Protein AF-A0A8X6XHQ1-F1 (afdb_monomer_lite)

Secondary structure (DSSP, 8-state):
-EEE-SSSS-EEE--PPPEETTEEHHHHHHHHHHHHTT--HHHHHHHHHHTT-PPPPHHHHHHHHHHHHHHHHHHHHHHHHHHHHHH-----------HHHHHHHHHHHHGGGHHHHHHHHTT----HHHHHHHHHHHHHHHHHHHHHHSHHHHHHHHHHHHHHHHHHHHHHHH-PPPPTT--

Radius of gyration: 22.96 Å; chains: 1; bounding box: 58×52×61 Å

Organism: NCBI:txid2747483

pLDDT: mean 82.07, std 10.91, range [52.19, 94.44]

Sequence (183 aa):
MTLKCENCDYSFSFCTYENVNKLHSINLAFVFGMRIIGKGHSAAKTLCSAININVPSKRAFGFLEKKLEFAVSNVAYNTMKEAALEIRSNKTDDQFSQCGECMAVIQFNKGFQGLIDILKHFGVTVGVLILKSFSELDEIRKSDSKRHSLTVAKAPRKKRLAKKKKMIKNELKEGVSYKTGEF

InterPro domains:
  IPR049012 Mutator-like transposase domain [PF20700] (2-93)

Foldseek 3Di:
DWDQDPVDRDIDDDDDWDCAPVDRLVLLVLLVVCLLVVHAQVVQVVVCVVVVHDGDDNVRSVVSQVVLQVLLQVLLVVLVVVVCVVVNDDDDPDRDDHSNVSSVSQCVRPNLVSVVSSCVVSVTDDDPVSVVVRVVNVVVVVVVVVVCVDPVNVVVVVVVVVVVVVQVVCCVPPNDDDPDPPD

Structure (mmCIF, N/CA/C/O backbone):
data_AF-A0A8X6XHQ1-F1
#
_entry.id   AF-A0A8X6XHQ1-F1
#
loop_
_atom_site.group_PDB
_atom_site.id
_atom_site.type_symbol
_atom_site.label_atom_id
_atom_site.label_alt_id
_atom_site.label_comp_id
_atom_site.label_asym_id
_atom_site.label_entity_id
_atom_site.label_seq_id
_atom_site.pdbx_PDB_ins_code
_atom_site.Cartn_x
_atom_site.Cartn_y
_atom_site.Cartn_z
_atom_site.occupancy
_atom_site.B_iso_or_equiv
_atom_site.auth_seq_id
_atom_site.auth_comp_id
_atom_site.auth_asym_id
_atom_site.auth_atom_id
_atom_site.pdbx_PDB_model_num
ATOM 1 N N . MET A 1 1 ? -17.721 -9.294 10.449 1.00 60.69 1 MET A N 1
ATOM 2 C CA . MET A 1 1 ? -18.945 -10.069 10.741 1.00 60.69 1 MET A CA 1
ATOM 3 C C . MET A 1 1 ? -19.350 -10.849 9.495 1.00 60.69 1 MET A C 1
ATOM 5 O O . MET A 1 1 ? -19.089 -10.389 8.388 1.00 60.69 1 MET A O 1
ATOM 9 N N . THR A 1 2 ? -19.958 -12.022 9.653 1.00 64.56 2 THR A N 1
ATOM 10 C CA . THR A 1 2 ? -20.439 -12.860 8.538 1.00 64.56 2 THR A CA 1
ATOM 11 C C . THR A 1 2 ? -21.917 -13.132 8.739 1.00 64.56 2 THR A C 1
ATOM 13 O O . THR A 1 2 ? -22.282 -13.758 9.728 1.00 64.56 2 THR A O 1
ATOM 16 N N . LEU A 1 3 ? -22.750 -12.657 7.814 1.00 74.00 3 LEU A N 1
ATOM 17 C CA . LEU A 1 3 ? -24.151 -13.052 7.725 1.00 74.00 3 LEU A CA 1
ATOM 18 C C . LEU A 1 3 ? -24.210 -14.375 6.981 1.00 74.00 3 LEU A C 1
ATOM 20 O O . LEU A 1 3 ? -23.665 -14.499 5.885 1.00 74.00 3 LEU A O 1
ATOM 24 N N . LYS A 1 4 ? -24.853 -15.361 7.589 1.00 84.69 4 LYS A N 1
ATOM 25 C CA . LYS A 1 4 ? -25.215 -16.606 6.921 1.00 84.69 4 LYS A CA 1
ATOM 26 C C . LYS A 1 4 ? -26.717 -16.577 6.700 1.00 84.69 4 LYS A C 1
ATOM 28 O O . LYS A 1 4 ? -27.452 -16.193 7.605 1.00 84.69 4 LYS A O 1
ATOM 33 N N . CYS A 1 5 ? -27.153 -16.933 5.500 1.00 84.12 5 CYS A N 1
ATOM 34 C CA . CYS A 1 5 ? -28.556 -17.216 5.272 1.00 84.12 5 CYS A CA 1
ATOM 35 C C . CYS A 1 5 ? -28.900 -18.509 6.014 1.00 84.12 5 CYS A C 1
ATOM 37 O O . CYS A 1 5 ? -28.184 -19.498 5.898 1.00 84.12 5 CYS A O 1
ATOM 39 N N . GLU A 1 6 ? -29.982 -18.508 6.782 1.00 83.19 6 GLU A N 1
ATOM 40 C CA . GLU A 1 6 ? -30.448 -19.723 7.460 1.00 83.19 6 GLU A CA 1
ATOM 41 C C . GLU A 1 6 ? -31.073 -20.722 6.474 1.00 83.19 6 GLU A C 1
ATOM 43 O O . GLU A 1 6 ? -31.155 -21.910 6.765 1.00 83.19 6 GLU A O 1
ATOM 48 N N . ASN A 1 7 ? -31.479 -20.253 5.289 1.00 87.50 7 ASN A N 1
ATOM 49 C CA . ASN A 1 7 ? -32.250 -21.027 4.318 1.00 87.50 7 ASN A CA 1
ATOM 50 C C . ASN A 1 7 ? -31.445 -21.461 3.075 1.00 87.50 7 ASN A C 1
ATOM 52 O O . ASN A 1 7 ? -31.979 -22.156 2.213 1.00 87.50 7 ASN A O 1
ATOM 56 N N . CYS A 1 8 ? -30.188 -21.031 2.926 1.00 87.56 8 CYS A N 1
ATOM 57 C CA . CYS A 1 8 ? -29.296 -21.495 1.857 1.00 87.56 8 CYS A CA 1
ATOM 58 C C . CYS A 1 8 ? -27.817 -21.283 2.212 1.00 87.56 8 CYS A C 1
ATOM 60 O O . CYS A 1 8 ? -27.495 -20.533 3.128 1.00 87.56 8 CYS A O 1
ATOM 62 N N . ASP A 1 9 ? -26.907 -21.856 1.418 1.00 81.81 9 ASP A N 1
ATOM 63 C CA . ASP A 1 9 ? -25.446 -21.746 1.612 1.00 81.81 9 ASP A CA 1
ATOM 64 C C . ASP A 1 9 ? -24.865 -20.345 1.339 1.00 81.81 9 ASP A C 1
ATOM 66 O O . ASP A 1 9 ? -23.647 -20.139 1.302 1.00 81.81 9 ASP A O 1
ATOM 70 N N . TYR A 1 10 ? -25.724 -19.347 1.140 1.00 81.06 10 TYR A N 1
ATOM 71 C CA . TYR A 1 10 ? -25.289 -17.979 0.941 1.00 81.06 10 TYR A CA 1
ATOM 72 C C . TYR A 1 10 ? -24.691 -17.415 2.232 1.00 81.06 10 TYR A C 1
ATOM 74 O O . TYR A 1 10 ? -25.352 -17.311 3.268 1.00 81.06 10 TYR A O 1
ATOM 82 N N . SER A 1 11 ? -23.429 -16.996 2.154 1.00 76.06 11 SER A N 1
ATOM 83 C CA . SER A 1 11 ? -22.765 -16.262 3.224 1.00 76.06 11 SER A CA 1
ATOM 84 C C . SER A 1 11 ? -22.201 -14.949 2.696 1.00 76.06 11 SER A C 1
ATOM 86 O O . SER A 1 11 ? -21.523 -14.901 1.670 1.00 76.06 11 SER A O 1
ATOM 88 N N . PHE A 1 12 ? -22.502 -13.866 3.407 1.00 73.00 12 PHE A N 1
ATOM 89 C CA . PHE A 1 12 ? -22.042 -12.523 3.094 1.00 73.00 12 PHE A CA 1
ATOM 90 C C . PHE A 1 12 ? -21.173 -12.004 4.234 1.00 73.00 12 PHE A C 1
ATOM 92 O O . PHE A 1 12 ? -21.630 -11.766 5.356 1.00 73.00 12 PHE A O 1
ATOM 99 N N . SER A 1 13 ? -19.885 -11.840 3.955 1.00 56.84 13 SER A N 1
ATOM 100 C CA . SER A 1 13 ? -18.932 -11.261 4.896 1.00 56.84 13 SER A CA 1
ATOM 101 C C . SER A 1 13 ? -18.812 -9.759 4.672 1.00 56.84 13 SER A C 1
ATOM 103 O O . SER A 1 13 ? -18.472 -9.334 3.568 1.00 56.84 13 SER A O 1
ATOM 105 N N . PHE A 1 14 ? -18.995 -8.964 5.725 1.00 60.31 14 PHE A N 1
ATOM 106 C CA . PHE A 1 14 ? -18.720 -7.528 5.705 1.00 60.31 14 PHE A CA 1
ATOM 107 C C . PHE A 1 14 ? -17.779 -7.135 6.847 1.00 60.31 14 PHE A C 1
ATOM 109 O O . PHE A 1 14 ? -17.737 -7.746 7.926 1.00 60.31 14 PHE A O 1
ATOM 116 N N . CYS A 1 15 ? -16.970 -6.114 6.583 1.00 55.38 15 CYS A N 1
ATOM 117 C CA . CYS A 1 15 ? -15.964 -5.625 7.512 1.00 55.38 15 CYS A CA 1
ATOM 118 C C . CYS A 1 15 ? -16.566 -4.538 8.405 1.00 55.38 15 CYS A C 1
ATOM 120 O O . CYS A 1 15 ? -16.762 -3.406 7.974 1.00 55.38 15 CYS A O 1
ATOM 122 N N . THR A 1 16 ? -16.834 -4.888 9.659 1.00 55.41 16 THR A N 1
ATOM 123 C CA . THR A 1 16 ? -17.094 -3.930 10.737 1.00 55.41 16 THR A CA 1
ATOM 124 C C . THR A 1 16 ? -15.810 -3.713 11.517 1.00 55.41 16 THR A C 1
ATOM 126 O O . THR A 1 16 ? -15.103 -4.666 11.837 1.00 55.41 16 THR A O 1
ATOM 129 N N . TYR A 1 17 ? -15.504 -2.457 11.808 1.00 59.12 17 TYR A N 1
ATOM 130 C CA . TYR A 1 17 ? -14.326 -2.058 12.564 1.00 59.12 17 TYR A CA 1
ATOM 131 C C . TYR A 1 17 ? -14.683 -1.967 14.053 1.00 59.12 17 TYR A C 1
ATOM 133 O O . TYR A 1 17 ? -15.533 -1.166 14.433 1.00 59.12 17 TYR A O 1
ATOM 141 N N . GLU A 1 18 ? -14.057 -2.794 14.893 1.00 57.31 18 GLU A N 1
ATOM 142 C CA . GLU A 1 18 ? -14.233 -2.742 16.352 1.00 57.31 18 GLU A CA 1
ATOM 143 C C . GLU A 1 18 ? -13.471 -1.555 16.956 1.00 57.31 18 GLU A C 1
ATOM 145 O O . GLU A 1 18 ? -12.391 -1.187 16.488 1.00 57.31 18 GLU A O 1
ATOM 150 N N . ASN A 1 19 ? -13.999 -0.938 18.013 1.00 55.41 19 ASN A N 1
ATOM 151 C CA . ASN A 1 19 ? -13.279 0.112 18.738 1.00 55.41 19 ASN A CA 1
ATOM 152 C C . ASN A 1 19 ? -12.159 -0.511 19.585 1.00 55.41 19 ASN A C 1
ATOM 154 O O . ASN A 1 19 ? -12.365 -0.860 20.743 1.00 55.41 19 ASN A O 1
ATOM 158 N N . VAL A 1 20 ? -10.959 -0.619 19.017 1.00 57.53 20 VAL A N 1
ATOM 159 C CA . VAL A 1 20 ? -9.777 -1.139 19.715 1.00 57.53 20 VAL A CA 1
ATOM 160 C C . VAL A 1 20 ? -9.024 0.028 20.372 1.00 57.53 20 VAL A C 1
ATOM 162 O O . VAL A 1 20 ? -8.647 0.994 19.710 1.00 57.53 20 VAL A O 1
ATOM 165 N N . ASN A 1 21 ? -8.800 -0.036 21.690 1.00 54.59 21 ASN A N 1
ATOM 166 C CA . ASN A 1 21 ? -7.942 0.896 22.447 1.00 54.59 21 ASN A CA 1
ATOM 167 C C . ASN A 1 21 ? -8.280 2.399 22.313 1.00 54.59 21 ASN A C 1
ATOM 169 O O . ASN A 1 21 ? -7.386 3.225 22.115 1.00 54.59 21 ASN A O 1
ATOM 173 N N . LYS A 1 22 ? -9.564 2.782 22.426 1.00 55.84 22 LYS A N 1
ATOM 174 C CA . LYS A 1 22 ? -10.046 4.183 22.292 1.00 55.84 22 LYS A CA 1
ATOM 175 C C . LYS A 1 22 ? -9.674 4.851 20.955 1.00 55.84 22 LYS A C 1
ATOM 177 O O . LYS A 1 22 ? -9.751 6.072 20.824 1.00 55.84 22 LYS A O 1
ATOM 182 N N . LEU A 1 23 ? -9.273 4.063 19.961 1.00 59.94 23 LEU A N 1
ATOM 183 C CA . LEU A 1 23 ? -8.987 4.508 18.610 1.00 59.94 23 LEU A CA 1
ATOM 184 C C . LEU A 1 23 ? -10.072 3.935 17.701 1.00 59.94 23 LEU A C 1
ATOM 186 O O . LEU A 1 23 ? -10.319 2.731 17.695 1.00 59.94 23 LEU A O 1
ATOM 190 N N . HIS A 1 24 ? -10.719 4.787 16.911 1.00 68.44 24 HIS A N 1
ATOM 191 C CA . HIS A 1 24 ? -11.595 4.299 15.853 1.00 68.44 24 HIS A CA 1
ATOM 192 C C . HIS A 1 24 ? -10.726 3.593 14.811 1.00 68.44 24 HIS A C 1
ATOM 194 O O . HIS A 1 24 ? -10.044 4.243 14.015 1.00 68.44 24 HIS A O 1
ATOM 200 N N . SER A 1 25 ? -10.726 2.262 14.839 1.00 73.38 25 SER A N 1
ATOM 201 C CA . SER A 1 25 ? -9.922 1.413 13.953 1.00 73.38 25 SER A CA 1
ATOM 202 C C . SER A 1 25 ? -10.212 1.690 12.473 1.00 73.38 25 SER A C 1
ATOM 204 O O . SER A 1 25 ? -9.300 1.613 11.653 1.00 73.38 25 SER A O 1
ATOM 206 N N . ILE A 1 26 ? -11.425 2.154 12.147 1.00 81.12 26 ILE A N 1
ATOM 207 C CA . ILE A 1 26 ? -11.789 2.624 10.805 1.00 81.12 26 ILE A CA 1
ATOM 208 C C . ILE A 1 26 ? -11.007 3.869 10.371 1.00 81.12 26 ILE A C 1
ATOM 210 O O . ILE A 1 26 ? -10.557 3.942 9.233 1.00 81.12 26 ILE A O 1
ATOM 214 N N . ASN A 1 27 ? -10.772 4.827 11.273 1.00 85.75 27 ASN A N 1
ATOM 215 C CA . ASN A 1 27 ? -10.003 6.031 10.954 1.00 85.75 27 ASN A CA 1
ATOM 216 C C . ASN A 1 27 ? -8.529 5.684 10.753 1.00 85.75 27 ASN A C 1
ATOM 218 O O . ASN A 1 27 ? -7.891 6.216 9.849 1.00 85.75 27 ASN A O 1
ATOM 222 N N . LEU A 1 28 ? -7.992 4.772 11.568 1.00 86.81 28 LEU A N 1
ATOM 223 C CA . LEU A 1 28 ? -6.633 4.271 11.394 1.00 86.81 28 LEU A CA 1
ATOM 224 C C . LEU A 1 28 ? -6.483 3.535 10.057 1.00 86.81 28 LEU A C 1
ATOM 226 O O . LEU A 1 28 ? -5.562 3.837 9.305 1.00 86.81 28 LEU A O 1
ATOM 230 N N . ALA A 1 29 ? -7.403 2.620 9.740 1.00 86.25 29 ALA A N 1
ATOM 231 C CA . ALA A 1 29 ? -7.398 1.880 8.483 1.00 86.25 29 ALA A CA 1
ATOM 232 C C . ALA A 1 29 ? -7.573 2.801 7.269 1.00 86.25 29 ALA A C 1
ATOM 234 O O . ALA A 1 29 ? -6.918 2.606 6.249 1.00 86.25 29 ALA A O 1
ATOM 235 N N . PHE A 1 30 ? -8.394 3.846 7.392 1.00 89.81 30 PHE A N 1
ATOM 236 C CA . PHE A 1 30 ? -8.549 4.862 6.358 1.00 89.81 30 PHE A CA 1
ATOM 237 C C . PHE A 1 30 ? -7.249 5.642 6.128 1.00 89.81 30 PHE A C 1
ATOM 239 O O . PHE A 1 30 ? -6.783 5.734 4.994 1.00 89.81 30 PHE A O 1
ATOM 246 N N . VAL A 1 31 ? -6.613 6.156 7.190 1.00 91.31 31 VAL A N 1
ATOM 247 C CA . VAL A 1 31 ? -5.317 6.852 7.077 1.00 91.31 31 VAL A CA 1
ATOM 248 C C . VAL A 1 31 ? -4.249 5.915 6.511 1.00 91.31 31 VAL A C 1
ATOM 250 O O . VAL A 1 31 ? -3.482 6.320 5.639 1.00 91.31 31 VAL A O 1
ATOM 253 N N . PHE A 1 32 ? -4.232 4.653 6.940 1.00 90.50 32 PHE A N 1
ATOM 254 C CA . PHE A 1 32 ? -3.338 3.629 6.410 1.00 90.50 32 PHE A CA 1
ATOM 255 C C . PHE A 1 32 ? -3.556 3.389 4.910 1.00 90.50 32 PHE A C 1
ATOM 257 O O . PHE A 1 32 ? -2.597 3.426 4.142 1.00 90.50 32 PHE A O 1
ATOM 264 N N . GLY A 1 33 ? -4.807 3.243 4.465 1.00 90.75 33 GLY A N 1
ATOM 265 C CA . GLY A 1 33 ? -5.158 3.107 3.049 1.00 90.75 33 GLY A CA 1
ATOM 266 C C . GLY A 1 33 ? -4.722 4.315 2.217 1.00 90.75 33 GLY A C 1
ATOM 267 O O . GLY A 1 33 ? -4.099 4.154 1.169 1.00 90.75 33 GLY A O 1
ATOM 268 N N . MET A 1 34 ? -4.942 5.533 2.720 1.00 93.31 34 MET A N 1
ATOM 269 C CA . MET A 1 34 ? -4.455 6.757 2.072 1.00 93.31 34 MET A CA 1
ATOM 270 C C . MET A 1 34 ? -2.925 6.756 1.921 1.00 93.31 34 MET A C 1
ATOM 272 O O . MET A 1 34 ? -2.407 7.183 0.886 1.00 93.31 34 MET A O 1
ATOM 276 N N . ARG A 1 35 ? -2.195 6.221 2.911 1.00 91.56 35 ARG A N 1
ATOM 277 C CA . ARG A 1 35 ? -0.730 6.093 2.869 1.00 91.56 35 ARG A CA 1
ATOM 278 C C . ARG A 1 35 ? -0.251 5.012 1.902 1.00 91.56 35 ARG A C 1
ATOM 280 O O . ARG A 1 35 ? 0.716 5.275 1.197 1.00 91.56 35 ARG A O 1
ATOM 287 N N . ILE A 1 36 ? -0.954 3.883 1.777 1.00 88.69 36 ILE A N 1
ATOM 288 C CA . ILE A 1 36 ? -0.686 2.873 0.732 1.00 88.69 36 ILE A CA 1
ATOM 289 C C . ILE A 1 36 ? -0.794 3.497 -0.665 1.00 88.69 36 ILE A C 1
ATOM 291 O O . ILE A 1 36 ? 0.054 3.255 -1.518 1.00 88.69 36 ILE A O 1
ATOM 295 N N . ILE A 1 37 ? -1.801 4.347 -0.885 1.00 90.62 37 ILE A N 1
ATOM 296 C CA . ILE A 1 37 ? -2.012 5.052 -2.162 1.00 90.62 37 ILE A CA 1
ATOM 297 C C . ILE A 1 37 ? -0.976 6.185 -2.363 1.00 90.62 37 ILE A C 1
ATOM 299 O O . ILE A 1 37 ? -0.851 6.741 -3.455 1.00 90.62 37 ILE A O 1
ATOM 303 N N . GLY A 1 38 ? -0.216 6.553 -1.326 1.00 89.06 38 GLY A N 1
ATOM 304 C CA . GLY A 1 38 ? 0.753 7.650 -1.373 1.00 89.06 38 GLY A CA 1
ATOM 305 C C . GLY A 1 38 ? 0.093 9.031 -1.370 1.00 89.06 38 GLY A C 1
ATOM 306 O O . GLY A 1 38 ? 0.585 9.974 -1.991 1.00 89.06 38 GLY A O 1
ATOM 307 N N . LYS A 1 39 ? -1.061 9.164 -0.709 1.00 93.38 39 LYS A N 1
ATOM 308 C CA . LYS A 1 39 ? -1.876 10.381 -0.697 1.00 93.38 39 LYS A CA 1
ATOM 309 C C . LYS A 1 39 ? -2.117 10.880 0.729 1.00 93.38 39 LYS A C 1
ATOM 311 O O . LYS A 1 39 ? -2.348 10.113 1.656 1.00 93.38 39 LYS A O 1
ATOM 316 N N . GLY A 1 40 ? -2.044 12.199 0.904 1.00 92.69 40 GLY A N 1
ATOM 317 C CA . GLY A 1 40 ? -2.240 12.860 2.198 1.00 92.69 40 GLY A CA 1
ATOM 318 C C . GLY A 1 40 ? -3.674 13.342 2.437 1.00 92.69 40 GLY A C 1
ATOM 319 O O . GLY A 1 40 ? -4.581 13.097 1.641 1.00 92.69 40 GLY A O 1
ATOM 320 N N . HIS A 1 41 ? -3.855 14.113 3.513 1.00 93.69 41 HIS A N 1
ATOM 321 C CA . HIS A 1 41 ? -5.156 14.644 3.954 1.00 93.69 41 HIS A CA 1
ATOM 322 C C . HIS A 1 41 ? -5.938 15.402 2.867 1.00 93.69 41 HIS A C 1
ATOM 324 O O . HIS A 1 41 ? -7.154 15.267 2.792 1.00 93.69 41 HIS A O 1
ATOM 330 N N . SER A 1 42 ? -5.256 16.147 1.988 1.00 93.69 42 SER A N 1
ATOM 331 C CA . SER A 1 42 ? -5.916 16.886 0.897 1.00 93.69 42 SER A CA 1
ATOM 332 C C . SER A 1 42 ? -6.718 15.957 -0.025 1.00 93.69 42 SER A C 1
ATOM 334 O O . SER A 1 42 ? -7.905 16.170 -0.255 1.00 93.69 42 SER A O 1
ATOM 336 N N . ALA A 1 43 ? -6.104 14.856 -0.462 1.00 94.44 43 ALA A N 1
ATOM 337 C CA . ALA A 1 43 ? -6.776 13.849 -1.277 1.00 94.44 43 ALA A CA 1
ATOM 338 C C . ALA A 1 43 ? -7.835 13.074 -0.480 1.00 94.44 43 ALA A C 1
ATOM 340 O O . ALA A 1 43 ? -8.872 12.722 -1.032 1.00 94.44 43 ALA A O 1
ATOM 341 N N . ALA A 1 44 ? -7.596 12.845 0.817 1.00 93.62 44 ALA A N 1
ATOM 342 C CA . ALA A 1 44 ? -8.582 12.222 1.696 1.00 93.62 44 ALA A CA 1
ATOM 343 C C . ALA A 1 44 ? -9.866 13.061 1.760 1.00 93.62 44 ALA A C 1
ATOM 345 O O . ALA A 1 44 ? -10.959 12.516 1.664 1.00 93.62 44 ALA A O 1
ATOM 346 N N . LYS A 1 45 ? -9.735 14.392 1.843 1.00 93.50 45 LYS A N 1
ATOM 347 C CA . LYS A 1 45 ? -10.866 15.322 1.794 1.00 93.50 45 LYS A CA 1
ATOM 348 C C . LYS A 1 45 ? -11.620 15.210 0.470 1.00 93.50 45 LYS A C 1
ATOM 350 O O . LYS A 1 45 ? -12.834 15.071 0.500 1.00 93.50 45 LYS A O 1
ATOM 355 N N . THR A 1 46 ? -10.917 15.212 -0.665 1.00 94.19 46 THR A N 1
ATOM 356 C CA . THR A 1 46 ? -11.542 15.045 -1.989 1.00 94.19 46 THR A CA 1
ATOM 357 C C . THR A 1 46 ? -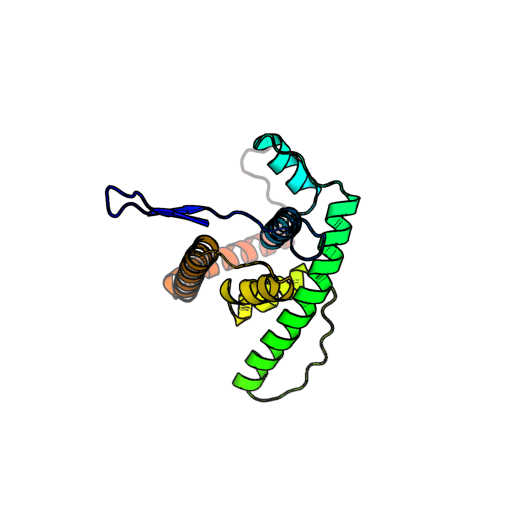12.312 13.731 -2.095 1.00 94.19 46 THR A C 1
ATOM 359 O O . THR A 1 46 ? -13.459 13.735 -2.533 1.00 94.19 46 THR A O 1
ATOM 362 N N . LEU A 1 47 ? -11.709 12.622 -1.658 1.00 94.25 47 LEU A N 1
ATOM 363 C CA . LEU A 1 47 ? -12.345 11.308 -1.669 1.00 94.25 47 LEU A CA 1
ATOM 364 C C . LEU A 1 47 ? -13.601 11.296 -0.794 1.00 94.25 47 LEU A C 1
ATOM 366 O O . LEU A 1 47 ? -14.668 10.944 -1.282 1.00 94.25 47 LEU A O 1
ATOM 370 N N . CYS A 1 48 ? -13.483 11.725 0.466 1.00 92.38 48 CYS A N 1
ATOM 371 C CA . CYS A 1 48 ? -14.595 11.803 1.412 1.00 92.38 48 CYS A CA 1
ATOM 372 C C . CYS A 1 48 ? -15.745 12.677 0.888 1.00 92.38 48 CYS A C 1
ATOM 374 O O . CYS A 1 48 ? -16.902 12.287 1.009 1.00 92.38 48 CYS A O 1
ATOM 376 N N . SER A 1 49 ? -15.441 13.813 0.250 1.00 92.25 49 SER A N 1
ATOM 377 C CA . SER A 1 49 ? -16.451 14.660 -0.395 1.00 92.25 49 SER A CA 1
ATOM 378 C C . SER A 1 49 ? -17.150 13.962 -1.563 1.00 92.25 49 SER A C 1
ATOM 380 O O . SER A 1 49 ? -18.361 14.094 -1.694 1.00 92.25 49 SER A O 1
ATOM 382 N N . ALA A 1 50 ? -16.423 13.196 -2.383 1.00 94.19 50 ALA A N 1
ATOM 383 C CA . ALA A 1 50 ? -17.003 12.472 -3.516 1.00 94.19 50 ALA A CA 1
ATOM 384 C C . ALA A 1 50 ? -17.924 11.318 -3.083 1.00 94.19 50 ALA A C 1
ATOM 386 O O . ALA A 1 50 ? -18.915 11.040 -3.751 1.00 94.19 50 ALA A O 1
ATOM 387 N N . ILE A 1 51 ? -17.611 10.661 -1.963 1.00 90.94 51 ILE A N 1
ATOM 388 C CA . ILE A 1 51 ? -18.387 9.531 -1.421 1.00 90.94 51 ILE A CA 1
ATOM 389 C C . ILE A 1 51 ? -19.396 9.950 -0.340 1.00 90.94 51 ILE A C 1
ATOM 391 O O . ILE A 1 51 ? -20.027 9.088 0.262 1.00 90.94 51 ILE A O 1
ATOM 395 N N . ASN A 1 52 ? -19.544 11.256 -0.089 1.00 90.12 52 ASN A N 1
ATOM 396 C CA . ASN A 1 52 ? -20.432 11.834 0.923 1.00 90.12 52 ASN A CA 1
ATOM 397 C C . ASN A 1 52 ? -20.215 11.277 2.351 1.00 90.12 52 ASN A C 1
ATOM 399 O O . ASN A 1 52 ? -21.158 10.913 3.051 1.00 90.12 52 ASN A O 1
ATOM 403 N N . ILE A 1 53 ? -18.953 11.198 2.787 1.00 86.94 53 ILE A N 1
ATOM 404 C CA . ILE A 1 53 ? -18.561 10.748 4.134 1.00 86.94 53 ILE A CA 1
ATOM 405 C C . ILE A 1 53 ? -17.803 11.867 4.855 1.00 86.94 53 ILE A C 1
ATOM 407 O O . ILE A 1 53 ? -17.093 12.663 4.238 1.00 86.94 53 ILE A O 1
ATOM 411 N N . ASN A 1 54 ? -17.921 11.926 6.184 1.00 82.44 54 ASN A N 1
ATOM 412 C CA . ASN A 1 54 ? -17.163 12.880 6.987 1.00 82.44 54 ASN A CA 1
ATOM 413 C C . ASN A 1 54 ? -15.657 12.561 6.965 1.00 82.44 54 ASN A C 1
ATOM 415 O O . ASN A 1 54 ? -15.238 11.432 7.220 1.00 82.44 54 ASN A O 1
ATOM 419 N N . VAL A 1 55 ? -14.834 13.574 6.697 1.00 84.69 55 VAL A N 1
ATOM 420 C CA . VAL A 1 55 ? -13.375 13.433 6.682 1.00 84.69 55 VAL A CA 1
ATOM 421 C C . VAL A 1 55 ? -12.807 13.588 8.099 1.00 84.69 55 VAL A C 1
ATOM 423 O O . VAL A 1 55 ? -13.216 14.492 8.833 1.00 84.69 55 VAL A O 1
ATOM 426 N N . PRO A 1 56 ? -11.800 12.789 8.497 1.00 85.50 56 PRO A N 1
ATOM 427 C CA . PRO A 1 56 ? -11.034 13.078 9.699 1.00 85.50 56 PRO A CA 1
ATOM 428 C C . PRO A 1 56 ? -10.430 14.488 9.644 1.00 85.50 56 PRO A C 1
ATOM 430 O O . PRO A 1 56 ? -9.940 14.945 8.604 1.00 85.50 56 PRO A O 1
ATOM 433 N N . SER A 1 57 ? -10.419 15.190 10.779 1.00 87.81 57 SER A N 1
ATOM 434 C CA . SER A 1 57 ? -9.775 16.505 10.857 1.00 87.81 57 SER A CA 1
ATOM 435 C C . SER A 1 57 ? -8.281 16.402 10.524 1.00 87.81 57 SER A C 1
ATOM 437 O O . SER A 1 57 ? -7.646 15.374 10.770 1.00 87.81 57 SER A O 1
ATOM 439 N N . LYS A 1 58 ? -7.677 17.482 10.007 1.00 89.38 58 LYS A N 1
ATOM 440 C CA . LYS A 1 58 ? -6.242 17.499 9.655 1.00 89.38 58 LYS A CA 1
ATOM 441 C C . LYS A 1 58 ? -5.348 17.111 10.842 1.00 89.38 58 LYS A C 1
ATOM 443 O O . LYS A 1 58 ? -4.355 16.411 10.664 1.00 89.38 58 LYS A O 1
ATOM 448 N N . ARG A 1 59 ? -5.725 17.528 12.058 1.00 87.69 59 ARG A N 1
ATOM 449 C CA . ARG A 1 59 ? -5.021 17.176 13.303 1.00 87.69 59 ARG A CA 1
ATOM 450 C C . ARG A 1 59 ? -5.149 15.688 13.627 1.00 87.69 59 ARG A C 1
ATOM 452 O O . ARG A 1 59 ? -4.139 15.050 13.898 1.00 87.69 59 ARG A O 1
ATOM 459 N N . ALA A 1 60 ? -6.362 15.135 13.563 1.00 86.62 60 ALA A N 1
ATOM 460 C CA . ALA A 1 60 ? -6.591 13.711 13.810 1.00 86.62 60 ALA A CA 1
ATOM 461 C C . ALA A 1 60 ? -5.855 12.838 12.784 1.00 86.62 60 ALA A C 1
ATOM 463 O O . ALA A 1 60 ? -5.207 11.865 13.159 1.00 86.62 60 ALA A O 1
ATOM 464 N N . PHE A 1 61 ? -5.886 13.230 11.507 1.00 90.75 61 PHE A N 1
ATOM 465 C CA . PHE A 1 61 ? -5.156 12.556 10.437 1.00 90.75 61 PHE A CA 1
ATOM 466 C C . PHE A 1 61 ? -3.647 12.533 10.717 1.00 90.75 61 PHE A C 1
ATOM 468 O O . PHE A 1 61 ? -3.043 11.466 10.703 1.00 90.75 61 PHE A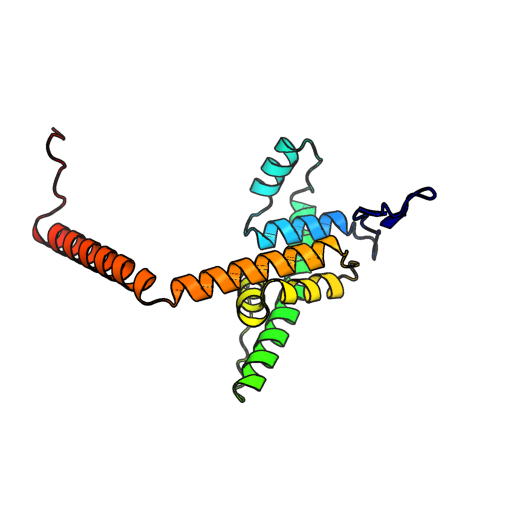 O 1
ATOM 475 N N . GLY A 1 62 ? -3.050 13.686 11.041 1.00 90.00 62 GLY A N 1
ATOM 476 C CA . GLY A 1 62 ? -1.620 13.771 11.353 1.00 90.00 62 GLY A CA 1
ATOM 477 C C . GLY A 1 62 ? -1.222 13.008 12.622 1.00 90.00 62 GLY A C 1
ATOM 478 O O . GLY A 1 62 ? -0.150 12.416 12.679 1.00 90.00 62 GLY A O 1
ATOM 479 N N . PHE A 1 63 ? -2.088 12.973 13.637 1.00 89.50 63 PHE A N 1
ATOM 480 C CA . PHE A 1 63 ? -1.857 12.173 14.843 1.00 89.50 63 PHE A CA 1
ATOM 481 C C . PHE A 1 63 ? -1.834 10.668 14.542 1.00 89.50 63 PHE A C 1
ATOM 483 O O . PHE A 1 63 ? -0.943 9.957 15.006 1.00 89.50 63 PHE A O 1
ATOM 490 N N . LEU A 1 64 ? -2.795 10.186 13.749 1.00 89.19 64 LEU A N 1
ATOM 491 C CA . LEU A 1 64 ? -2.853 8.787 13.318 1.00 89.19 64 LEU A CA 1
ATOM 492 C C . LEU A 1 64 ? -1.666 8.425 12.423 1.00 89.19 64 LEU A C 1
ATOM 494 O O . LEU A 1 64 ? -1.093 7.353 12.574 1.00 89.19 64 LEU A O 1
ATOM 498 N N . GLU A 1 65 ? -1.263 9.335 11.541 1.00 90.50 65 GLU A N 1
ATOM 499 C CA . GLU A 1 65 ? -0.092 9.167 10.684 1.00 90.50 65 GLU A CA 1
ATOM 500 C C . GLU A 1 65 ? 1.203 9.003 11.487 1.00 90.50 65 GLU A C 1
ATOM 502 O O . GLU A 1 65 ? 1.957 8.074 11.218 1.00 90.50 65 GLU A O 1
ATOM 507 N N . LYS A 1 66 ? 1.430 9.830 12.515 1.00 89.31 66 LYS A N 1
ATOM 508 C CA . LYS A 1 66 ? 2.602 9.685 13.395 1.00 89.31 66 LYS A CA 1
ATOM 509 C C . LYS A 1 66 ? 2.617 8.351 14.139 1.00 89.31 66 LYS A C 1
ATOM 511 O O . LYS A 1 66 ? 3.669 7.746 14.311 1.00 89.31 66 LYS A O 1
ATOM 516 N N . LYS A 1 67 ? 1.449 7.875 14.585 1.00 87.62 67 LYS A N 1
ATOM 517 C CA . LYS A 1 67 ? 1.338 6.543 15.198 1.00 87.62 67 LYS A CA 1
ATOM 518 C C . LYS A 1 67 ? 1.679 5.441 14.200 1.00 87.62 67 LYS A C 1
ATOM 520 O O . LYS A 1 67 ? 2.416 4.525 14.551 1.00 87.62 67 LYS A O 1
ATOM 525 N N . LEU A 1 68 ? 1.153 5.541 12.977 1.00 89.44 68 LEU A N 1
ATOM 526 C CA . LEU A 1 68 ? 1.444 4.608 11.889 1.00 89.44 68 LEU A CA 1
ATOM 527 C C . LEU A 1 68 ? 2.939 4.555 11.590 1.00 89.44 68 LEU A C 1
ATOM 529 O O . LEU A 1 68 ? 3.482 3.464 11.499 1.00 89.44 68 LEU A O 1
ATOM 533 N N . GLU A 1 69 ? 3.597 5.706 11.493 1.00 88.75 69 GLU A N 1
ATOM 534 C CA . GLU A 1 69 ? 5.024 5.810 11.186 1.00 88.75 69 GLU A CA 1
ATOM 535 C C . GLU A 1 69 ? 5.894 4.963 12.120 1.00 88.75 69 GLU A C 1
ATOM 537 O O . GLU A 1 69 ? 6.699 4.171 11.639 1.00 88.75 69 GLU A O 1
ATOM 542 N N . PHE A 1 70 ? 5.653 5.024 13.432 1.00 85.38 70 PHE A N 1
ATOM 543 C CA . PHE A 1 70 ? 6.376 4.197 14.401 1.00 85.38 70 PHE A CA 1
ATOM 544 C C . PHE A 1 70 ? 6.230 2.690 14.124 1.00 85.38 70 PHE A C 1
ATOM 546 O O . PHE A 1 70 ? 7.216 1.953 14.088 1.00 85.38 70 PHE A O 1
ATOM 553 N N . ALA A 1 71 ? 5.000 2.224 13.894 1.00 87.94 71 ALA A N 1
ATOM 554 C CA . ALA A 1 71 ? 4.739 0.811 13.628 1.00 87.94 71 ALA A CA 1
ATOM 555 C C . ALA A 1 71 ? 5.325 0.361 12.282 1.00 87.94 71 ALA A C 1
ATOM 557 O O . ALA A 1 71 ? 5.901 -0.722 12.191 1.00 87.94 71 ALA A O 1
ATOM 558 N N . VAL A 1 72 ? 5.201 1.193 11.244 1.00 89.75 72 VAL A N 1
ATOM 559 C CA . VAL A 1 72 ? 5.710 0.876 9.907 1.00 89.75 72 VAL A CA 1
ATOM 560 C C . VAL A 1 72 ? 7.235 0.783 9.932 1.00 89.75 72 VAL A C 1
ATOM 562 O O . VAL A 1 72 ? 7.779 -0.158 9.362 1.00 89.75 72 VAL A O 1
ATOM 565 N N . SER A 1 73 ? 7.932 1.689 10.624 1.00 87.94 73 SER A N 1
ATOM 566 C CA . SER A 1 73 ? 9.394 1.635 10.744 1.00 87.94 73 SER A CA 1
ATOM 567 C C . SER A 1 73 ? 9.876 0.350 11.421 1.00 87.94 73 SER A C 1
ATOM 569 O O . SER A 1 73 ? 10.806 -0.284 10.925 1.00 87.94 73 SER A O 1
ATOM 571 N N . ASN A 1 74 ? 9.201 -0.099 12.485 1.00 87.19 74 ASN A N 1
ATOM 572 C CA . ASN A 1 74 ? 9.525 -1.370 13.142 1.00 87.19 74 ASN A CA 1
ATOM 573 C C . ASN A 1 74 ? 9.321 -2.575 12.210 1.00 87.19 74 ASN A C 1
ATOM 575 O O . ASN A 1 74 ? 10.183 -3.450 12.119 1.00 87.19 74 ASN A O 1
ATOM 579 N N . VAL A 1 75 ? 8.191 -2.624 11.495 1.00 89.19 75 VAL A N 1
ATOM 580 C CA . VAL A 1 75 ? 7.901 -3.720 10.554 1.00 89.19 75 VAL A CA 1
ATOM 581 C C . VAL A 1 75 ? 8.878 -3.707 9.379 1.00 89.19 75 VAL A C 1
ATOM 583 O O . VAL A 1 75 ? 9.346 -4.770 8.973 1.00 89.19 75 VAL A O 1
ATOM 586 N N . ALA A 1 76 ? 9.230 -2.530 8.859 1.00 87.62 76 ALA A N 1
ATOM 587 C CA . ALA A 1 76 ? 10.210 -2.388 7.790 1.00 87.62 76 ALA A CA 1
ATOM 588 C C . ALA A 1 76 ? 11.577 -2.905 8.237 1.00 87.62 76 ALA A C 1
ATOM 590 O O . ALA A 1 76 ? 12.118 -3.792 7.579 1.00 87.62 76 ALA A O 1
ATOM 591 N N . TYR A 1 77 ? 12.082 -2.436 9.382 1.00 86.62 77 TYR A N 1
ATOM 592 C CA . TYR A 1 77 ? 13.349 -2.891 9.951 1.00 86.62 77 TYR A CA 1
ATOM 593 C C . TYR A 1 77 ? 13.400 -4.419 10.090 1.00 86.62 77 TYR A C 1
ATOM 595 O O . TYR A 1 77 ? 14.329 -5.054 9.592 1.00 86.62 77 TYR A O 1
ATOM 603 N N . ASN A 1 78 ? 12.369 -5.027 10.686 1.00 86.94 78 ASN A N 1
ATOM 604 C CA . ASN A 1 78 ? 12.297 -6.483 10.835 1.00 86.94 78 ASN A CA 1
ATOM 605 C C . ASN A 1 78 ? 12.257 -7.197 9.481 1.00 86.94 78 ASN A C 1
ATOM 607 O O . ASN A 1 78 ? 12.969 -8.174 9.278 1.00 86.94 78 ASN A O 1
ATOM 611 N N . THR A 1 79 ? 11.481 -6.676 8.532 1.00 87.56 79 THR A N 1
ATOM 612 C CA . THR A 1 79 ? 11.349 -7.263 7.195 1.00 87.56 79 THR A CA 1
ATOM 613 C C . THR A 1 79 ? 12.663 -7.220 6.413 1.00 87.56 79 THR A C 1
ATOM 615 O O . THR A 1 79 ? 13.023 -8.206 5.774 1.00 87.56 79 THR A O 1
ATOM 618 N N . MET A 1 80 ? 13.409 -6.112 6.470 1.00 83.94 80 MET A N 1
ATOM 619 C CA . MET A 1 80 ? 14.743 -6.044 5.861 1.00 83.94 80 MET A CA 1
ATOM 620 C C . MET A 1 80 ? 15.746 -6.923 6.577 1.00 83.94 80 MET A C 1
ATOM 622 O O . MET A 1 80 ? 16.542 -7.572 5.913 1.00 83.94 80 MET A O 1
ATOM 626 N N . LYS A 1 81 ? 15.715 -6.962 7.912 1.00 84.06 81 LYS A N 1
ATOM 627 C CA . LYS A 1 81 ? 16.591 -7.835 8.689 1.00 84.06 81 LYS A CA 1
ATOM 628 C C . LYS A 1 81 ? 16.372 -9.298 8.310 1.00 84.06 81 LYS A C 1
ATOM 630 O O . LYS A 1 81 ? 17.346 -10.004 8.092 1.00 84.06 81 LYS A O 1
ATOM 635 N N . GLU A 1 82 ? 15.123 -9.741 8.192 1.00 85.31 82 GLU A N 1
ATOM 636 C CA . GLU A 1 82 ? 14.772 -11.089 7.728 1.00 85.31 82 GLU A CA 1
ATOM 637 C C . GLU A 1 82 ? 15.289 -11.346 6.305 1.00 85.31 82 GLU A C 1
ATOM 639 O O . GLU A 1 82 ? 16.031 -12.302 6.097 1.00 85.31 82 GLU A O 1
ATOM 644 N N . ALA A 1 83 ? 15.006 -10.451 5.353 1.00 83.00 83 ALA A N 1
ATOM 645 C CA . ALA A 1 83 ? 15.485 -10.583 3.973 1.00 83.00 83 ALA A CA 1
ATOM 646 C C . ALA A 1 83 ? 17.027 -10.576 3.867 1.00 83.00 83 ALA A C 1
ATOM 648 O O . ALA A 1 83 ? 17.617 -11.322 3.087 1.00 83.00 83 ALA A O 1
ATOM 649 N N . ALA A 1 84 ? 17.710 -9.763 4.675 1.00 79.75 84 ALA A N 1
ATOM 650 C CA . ALA A 1 84 ? 19.169 -9.716 4.737 1.00 79.75 84 ALA A CA 1
ATOM 651 C C . ALA A 1 84 ? 19.756 -10.983 5.378 1.00 79.75 84 ALA A C 1
ATOM 653 O O . ALA A 1 84 ? 20.802 -11.463 4.945 1.00 79.75 84 ALA A O 1
ATOM 654 N N . LEU A 1 85 ? 19.086 -11.555 6.384 1.00 79.50 85 LEU A N 1
ATOM 655 C CA . LEU A 1 85 ? 19.471 -12.840 6.971 1.00 79.50 85 LEU A CA 1
ATOM 656 C C . LEU A 1 85 ? 19.328 -13.985 5.960 1.00 79.50 85 LEU A C 1
ATOM 658 O O . LEU A 1 85 ? 20.215 -14.835 5.906 1.00 79.50 85 LEU A O 1
ATOM 662 N N . GLU A 1 86 ? 18.284 -13.975 5.124 1.00 75.75 86 GLU A N 1
ATOM 663 C CA . GLU A 1 86 ? 18.116 -14.938 4.024 1.00 75.75 86 GLU A CA 1
ATOM 664 C C . GLU A 1 86 ? 19.261 -14.861 2.996 1.00 75.75 86 GLU A C 1
ATOM 666 O O . GLU A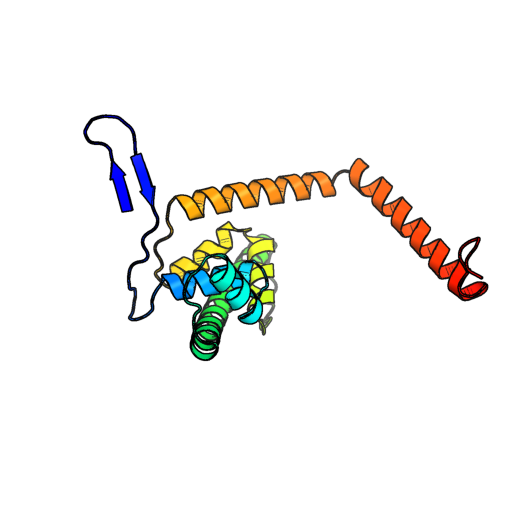 1 86 ? 19.686 -15.884 2.458 1.00 75.75 86 GLU A O 1
ATOM 671 N N . ILE A 1 87 ? 19.810 -13.665 2.758 1.00 75.25 87 ILE A N 1
ATOM 672 C CA . ILE A 1 87 ? 20.903 -13.423 1.797 1.00 75.25 87 ILE A CA 1
ATOM 673 C C . ILE A 1 87 ? 22.307 -13.554 2.445 1.00 75.25 87 ILE A C 1
ATOM 675 O O . ILE A 1 87 ? 23.296 -13.738 1.734 1.00 75.25 87 ILE A O 1
ATOM 679 N N . ARG A 1 88 ? 22.376 -13.625 3.785 1.00 70.44 88 ARG A N 1
ATOM 680 C CA . ARG A 1 88 ? 23.555 -13.660 4.687 1.00 70.44 88 ARG A CA 1
ATOM 681 C C . ARG A 1 88 ? 24.144 -12.286 5.050 1.00 70.44 88 ARG A C 1
ATOM 683 O O . ARG A 1 88 ? 24.133 -11.333 4.281 1.00 70.44 88 ARG A O 1
ATOM 690 N N . SER A 1 89 ? 24.640 -12.229 6.293 1.00 57.03 89 SER A N 1
ATOM 691 C CA . SER A 1 89 ? 24.660 -11.068 7.193 1.00 57.03 89 SER A CA 1
ATOM 692 C C . SER A 1 89 ? 25.550 -9.893 6.788 1.00 57.03 89 SER A C 1
ATOM 694 O O . SER A 1 89 ? 26.766 -10.044 6.713 1.00 57.03 89 SER A O 1
ATOM 696 N N . ASN A 1 90 ? 24.960 -8.699 6.761 1.00 52.19 90 ASN A N 1
ATOM 697 C CA . ASN A 1 90 ? 25.614 -7.456 7.162 1.00 52.19 90 ASN A CA 1
ATOM 698 C C . ASN A 1 90 ? 24.615 -6.634 7.985 1.00 52.19 90 ASN A C 1
ATOM 700 O O . ASN A 1 90 ? 23.446 -6.525 7.619 1.00 52.19 90 ASN A O 1
ATOM 704 N N . LYS A 1 91 ? 25.060 -6.103 9.129 1.00 53.22 91 LYS A N 1
ATOM 705 C CA . LYS A 1 91 ? 24.275 -5.151 9.920 1.00 53.22 91 LYS A CA 1
ATOM 706 C C . LYS A 1 91 ? 24.251 -3.825 9.167 1.00 53.22 91 LYS A C 1
ATOM 708 O O . LYS A 1 91 ? 25.281 -3.166 9.072 1.00 53.22 91 LYS A O 1
ATOM 713 N N . THR A 1 92 ? 23.094 -3.453 8.644 1.00 54.38 92 THR A N 1
ATOM 714 C CA . THR A 1 92 ? 22.816 -2.084 8.210 1.00 54.38 92 THR A CA 1
ATOM 715 C C . THR A 1 92 ? 21.924 -1.449 9.266 1.00 54.38 92 THR A C 1
ATOM 717 O O . THR A 1 92 ? 20.743 -1.783 9.381 1.00 54.38 92 THR A O 1
ATOM 720 N N . ASP A 1 93 ? 22.506 -0.568 10.077 1.00 55.41 93 ASP A N 1
ATOM 721 C CA . ASP A 1 93 ? 21.762 0.306 10.985 1.00 55.41 93 ASP A CA 1
ATOM 722 C C . ASP A 1 93 ? 21.178 1.474 10.173 1.00 55.41 93 ASP A C 1
ATOM 724 O O . ASP A 1 93 ? 21.558 2.630 10.343 1.00 55.41 93 ASP A O 1
ATOM 728 N N . ASP A 1 94 ? 20.274 1.160 9.242 1.00 57.81 94 ASP A N 1
ATOM 729 C CA . ASP A 1 94 ? 19.569 2.173 8.460 1.00 57.81 94 ASP A CA 1
ATOM 730 C C . ASP A 1 94 ? 18.361 2.676 9.257 1.00 57.81 94 ASP A C 1
ATOM 732 O O . ASP A 1 94 ? 17.450 1.924 9.619 1.00 57.81 94 ASP A O 1
ATOM 736 N N . GLN A 1 95 ? 18.367 3.974 9.560 1.00 57.62 95 GLN A N 1
ATOM 737 C CA . GLN A 1 95 ? 17.248 4.657 10.201 1.00 57.62 95 GLN A CA 1
ATOM 738 C C . GLN A 1 95 ? 16.260 5.132 9.134 1.00 57.62 95 GLN A C 1
ATOM 740 O O . GLN A 1 95 ? 16.531 6.079 8.396 1.00 57.62 95 GLN A O 1
ATOM 745 N N . PHE A 1 96 ? 15.083 4.510 9.080 1.00 58.69 96 PHE A N 1
ATOM 746 C CA . PHE A 1 96 ? 14.016 4.958 8.187 1.00 58.69 96 PHE A CA 1
ATOM 747 C C . PHE A 1 96 ? 13.346 6.213 8.740 1.00 58.69 96 PHE A C 1
ATOM 749 O O . PHE A 1 96 ? 12.801 6.202 9.845 1.00 58.69 96 PHE A O 1
ATOM 756 N N . SER A 1 97 ? 13.380 7.293 7.958 1.00 57.06 97 SER A N 1
ATOM 757 C CA . SER A 1 97 ? 12.918 8.617 8.397 1.00 57.06 97 SER A CA 1
ATOM 758 C C . SER A 1 97 ? 11.498 8.967 7.950 1.00 57.06 97 SER A C 1
ATOM 760 O O . SER A 1 97 ? 10.950 9.955 8.430 1.00 57.06 97 SER A O 1
ATOM 762 N N . GLN A 1 98 ? 10.894 8.204 7.028 1.00 72.69 98 GLN A N 1
ATOM 763 C CA . GLN A 1 98 ? 9.563 8.515 6.504 1.00 72.69 98 GLN A CA 1
ATOM 764 C C . GLN A 1 98 ? 8.702 7.266 6.293 1.00 72.69 98 GLN A C 1
ATOM 766 O O . GLN A 1 98 ? 9.096 6.327 5.605 1.00 72.69 98 GLN A O 1
ATOM 771 N N . CYS A 1 99 ? 7.456 7.313 6.776 1.00 75.12 99 CYS A N 1
ATOM 772 C CA . CYS A 1 99 ? 6.458 6.243 6.62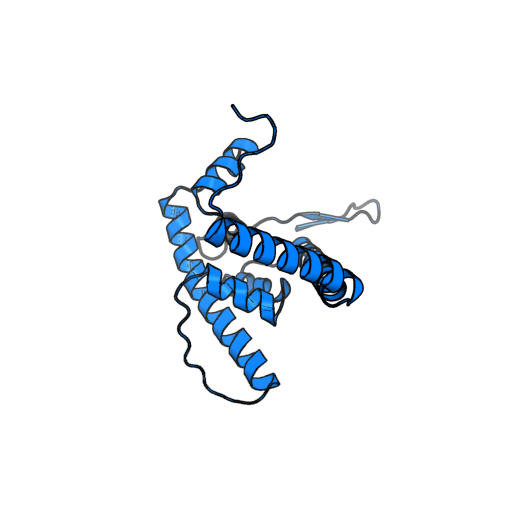0 1.00 75.12 99 CYS A CA 1
ATOM 773 C C . CYS A 1 99 ? 6.331 5.691 5.179 1.00 75.12 99 CYS A C 1
ATOM 775 O O . CYS A 1 99 ? 6.172 4.487 4.983 1.00 75.12 99 CYS A O 1
ATOM 777 N N . GLY A 1 100 ? 6.446 6.545 4.153 1.00 78.31 100 GLY A N 1
ATOM 778 C CA . GLY A 1 100 ? 6.375 6.120 2.748 1.00 78.31 100 GLY A CA 1
ATOM 779 C C . GLY A 1 100 ? 7.534 5.218 2.306 1.00 78.31 100 GLY A C 1
ATOM 780 O O . GLY A 1 100 ? 7.311 4.257 1.573 1.00 78.31 100 GLY A O 1
ATOM 781 N N . GLU A 1 101 ? 8.748 5.490 2.782 1.00 80.81 101 GLU A N 1
ATOM 782 C CA . GLU A 1 101 ? 9.938 4.683 2.497 1.00 80.81 101 GLU A CA 1
ATOM 783 C C . GLU A 1 101 ? 9.833 3.309 3.166 1.00 80.81 101 GLU A C 1
ATOM 785 O O . GLU A 1 101 ? 9.986 2.282 2.504 1.00 80.81 101 GLU A O 1
ATOM 790 N N . CYS A 1 102 ? 9.443 3.280 4.444 1.00 81.38 102 CYS A N 1
ATOM 791 C CA . CYS A 1 102 ? 9.219 2.041 5.187 1.00 81.38 102 CYS A CA 1
ATOM 792 C C . CYS A 1 102 ? 8.173 1.144 4.498 1.00 81.38 102 CYS A C 1
ATOM 794 O O . CYS A 1 102 ? 8.380 -0.057 4.336 1.00 81.38 102 CYS A O 1
ATOM 796 N N . MET A 1 103 ? 7.054 1.723 4.043 1.00 84.69 103 MET A N 1
ATOM 797 C CA . MET A 1 103 ? 6.013 0.986 3.313 1.00 84.69 103 MET A CA 1
ATOM 798 C C . MET A 1 103 ? 6.534 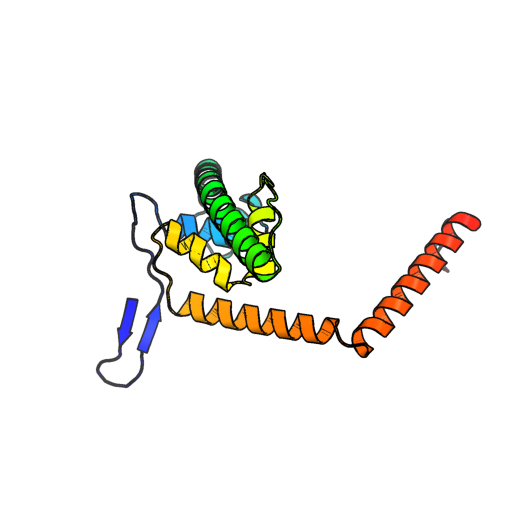0.408 1.993 1.00 84.69 103 MET A C 1
ATOM 800 O O . MET A 1 103 ? 6.208 -0.731 1.654 1.00 84.69 103 MET A O 1
ATOM 804 N N . ALA A 1 104 ? 7.342 1.172 1.251 1.00 85.00 104 ALA A N 1
ATOM 805 C CA . ALA A 1 104 ? 7.929 0.722 -0.008 1.00 85.00 104 ALA A CA 1
ATOM 806 C C . ALA A 1 104 ? 8.877 -0.466 0.205 1.00 85.00 104 ALA A C 1
ATOM 808 O O . ALA A 1 104 ? 8.809 -1.452 -0.528 1.00 85.00 104 ALA A O 1
ATOM 809 N N . VAL A 1 105 ? 9.701 -0.410 1.250 1.00 86.12 105 VAL A N 1
ATOM 810 C CA . VAL A 1 105 ? 10.578 -1.510 1.658 1.00 86.12 105 VAL A CA 1
ATOM 811 C C . VAL A 1 105 ? 9.784 -2.771 2.000 1.00 86.12 105 VAL A C 1
ATOM 813 O O . VAL A 1 105 ? 10.131 -3.866 1.551 1.00 86.12 105 VAL A O 1
ATOM 816 N N . ILE A 1 106 ? 8.715 -2.640 2.789 1.00 88.75 106 ILE A N 1
ATOM 817 C CA . ILE A 1 106 ? 7.875 -3.782 3.168 1.00 88.75 106 ILE A CA 1
ATOM 818 C C . ILE A 1 106 ? 7.259 -4.414 1.916 1.00 88.75 106 ILE A C 1
ATOM 820 O O . ILE A 1 106 ? 7.340 -5.629 1.739 1.00 88.75 106 ILE A O 1
ATOM 824 N N . GLN A 1 107 ? 6.713 -3.596 1.012 1.00 88.88 107 GLN A N 1
ATOM 825 C CA . GLN A 1 107 ? 6.126 -4.070 -0.245 1.00 88.88 107 GLN A CA 1
ATOM 826 C C . GLN A 1 107 ? 7.153 -4.722 -1.175 1.00 88.88 107 GLN A C 1
ATOM 828 O O . GLN A 1 107 ? 6.826 -5.676 -1.882 1.00 88.88 107 GLN A O 1
ATOM 833 N N . PHE A 1 108 ? 8.393 -4.235 -1.188 1.00 85.44 108 PHE A N 1
ATOM 834 C CA . PHE A 1 108 ? 9.456 -4.823 -1.995 1.00 85.44 108 PHE A CA 1
ATOM 835 C C . PHE A 1 108 ? 9.787 -6.245 -1.530 1.00 85.44 108 PHE A C 1
ATOM 837 O O . PHE A 1 108 ? 9.807 -7.165 -2.347 1.00 85.44 108 PHE A O 1
ATOM 844 N N . ASN A 1 109 ? 9.969 -6.422 -0.220 1.00 86.12 109 ASN A N 1
ATOM 845 C CA . ASN A 1 109 ? 10.398 -7.688 0.371 1.00 86.12 109 ASN A CA 1
ATOM 846 C C . ASN A 1 109 ? 9.248 -8.698 0.519 1.00 86.12 109 ASN A C 1
ATOM 848 O O . ASN A 1 109 ? 9.362 -9.837 0.080 1.00 86.12 109 ASN A O 1
ATOM 852 N N . LYS A 1 110 ? 8.119 -8.282 1.106 1.00 86.69 110 LYS A N 1
ATOM 853 C CA . LYS A 1 110 ? 6.989 -9.162 1.464 1.00 86.69 110 LYS A CA 1
ATOM 854 C C . LYS A 1 110 ? 5.716 -8.914 0.653 1.00 86.69 110 LYS A C 1
ATOM 856 O O . LYS A 1 110 ? 4.709 -9.579 0.885 1.00 86.69 110 LYS A O 1
ATOM 861 N N . GLY A 1 111 ? 5.725 -7.975 -0.293 1.00 87.62 111 GLY A N 1
ATOM 862 C CA . GLY A 1 111 ? 4.517 -7.621 -1.041 1.00 87.62 111 GLY A CA 1
ATOM 863 C C . GLY A 1 111 ? 3.452 -6.949 -0.175 1.00 87.62 111 GLY A C 1
ATOM 864 O O . GLY A 1 111 ? 3.742 -6.369 0.874 1.00 87.62 111 GLY A O 1
ATOM 865 N N . PHE A 1 112 ? 2.198 -7.043 -0.607 1.00 88.06 112 PHE A N 1
ATOM 866 C CA . PHE A 1 112 ? 1.061 -6.519 0.152 1.00 88.06 112 PHE A CA 1
ATOM 867 C C . PHE A 1 112 ? 0.788 -7.334 1.421 1.00 88.06 112 PHE A C 1
ATOM 869 O O . PHE A 1 112 ? 0.259 -6.789 2.388 1.00 88.06 112 PHE A O 1
ATOM 876 N N . GLN A 1 113 ? 1.220 -8.597 1.475 1.00 86.50 113 GLN A N 1
ATOM 877 C CA . GLN A 1 113 ? 1.137 -9.408 2.695 1.00 86.50 113 GLN A CA 1
ATOM 878 C C . GLN A 1 113 ? 1.919 -8.800 3.868 1.00 86.50 113 GLN A C 1
ATOM 880 O O . GLN A 1 113 ? 1.427 -8.808 4.993 1.00 86.50 113 GLN A O 1
ATOM 885 N N . GLY A 1 114 ? 3.077 -8.175 3.623 1.00 86.75 114 GLY A N 1
ATOM 886 C CA . GLY A 1 114 ? 3.852 -7.512 4.682 1.00 86.75 114 GLY A CA 1
ATOM 887 C C . GLY A 1 114 ? 3.123 -6.335 5.348 1.00 86.75 114 GLY A C 1
ATOM 888 O O . GLY A 1 114 ? 3.401 -5.986 6.493 1.00 86.75 114 GLY A O 1
ATOM 889 N N . LEU A 1 115 ? 2.135 -5.743 4.670 1.00 89.25 115 LEU A N 1
ATOM 890 C CA . LEU A 1 115 ? 1.322 -4.654 5.219 1.00 89.25 115 LEU A CA 1
ATOM 891 C C . LEU A 1 115 ? 0.329 -5.136 6.286 1.00 89.25 115 LEU A C 1
ATOM 893 O O . LEU A 1 115 ? -0.135 -4.344 7.108 1.00 89.25 115 LEU A O 1
ATOM 897 N N . ILE A 1 116 ? 0.011 -6.431 6.299 1.00 89.50 116 ILE A N 1
ATOM 898 C CA . ILE A 1 116 ? -0.884 -7.040 7.286 1.00 89.50 116 ILE A CA 1
ATOM 899 C C . ILE A 1 116 ? -0.248 -7.006 8.676 1.00 89.50 116 ILE A C 1
ATOM 901 O O . ILE A 1 116 ? -0.950 -6.810 9.668 1.00 89.50 116 ILE A O 1
ATOM 905 N N . ASP A 1 117 ? 1.074 -7.140 8.758 1.00 88.38 117 ASP A N 1
ATOM 906 C CA . ASP A 1 117 ? 1.795 -7.133 10.031 1.00 88.38 117 ASP A CA 1
ATOM 907 C C . ASP A 1 117 ? 1.695 -5.770 10.734 1.00 88.38 117 ASP A C 1
ATOM 909 O O . ASP A 1 117 ? 1.611 -5.706 11.961 1.00 88.38 117 ASP A O 1
ATOM 913 N N . ILE A 1 118 ? 1.559 -4.683 9.965 1.00 88.25 118 ILE A N 1
ATOM 914 C CA . ILE A 1 118 ? 1.275 -3.344 10.499 1.00 88.25 118 ILE A CA 1
ATOM 915 C C . ILE A 1 118 ? -0.122 -3.310 11.128 1.00 88.25 118 ILE A C 1
ATOM 917 O O . ILE A 1 118 ? -0.285 -2.834 12.250 1.00 88.25 118 ILE A O 1
ATOM 921 N N . LEU A 1 119 ? -1.140 -3.837 10.440 1.00 85.88 119 LEU A N 1
ATOM 922 C CA . LEU A 1 119 ? -2.512 -3.875 10.962 1.00 85.88 119 LEU A CA 1
ATOM 923 C C . LEU A 1 119 ? -2.611 -4.724 12.236 1.00 85.88 119 LEU A C 1
ATOM 925 O O . LEU A 1 119 ? -3.256 -4.308 13.202 1.00 85.88 119 LEU A O 1
ATOM 929 N N . LYS A 1 120 ? -1.909 -5.863 12.271 1.00 86.44 120 LYS A N 1
ATOM 930 C CA . LYS A 1 120 ? -1.793 -6.711 13.465 1.00 86.44 120 LYS A CA 1
ATOM 931 C C . LYS A 1 120 ? -1.139 -5.972 14.631 1.00 86.44 120 LYS A C 1
ATOM 933 O O . LYS A 1 120 ? -1.626 -6.096 15.750 1.00 86.44 120 LYS A O 1
ATOM 938 N N . HIS A 1 121 ? -0.100 -5.166 14.388 1.00 85.88 121 HIS A N 1
ATOM 939 C CA . HIS A 1 121 ? 0.544 -4.369 15.440 1.00 85.88 121 HIS A CA 1
ATOM 940 C C . HIS A 1 121 ? -0.456 -3.429 16.138 1.00 85.88 121 HIS A C 1
ATOM 942 O O . HIS A 1 121 ? -0.401 -3.254 17.356 1.00 85.88 121 HIS A O 1
ATOM 948 N N . PHE A 1 122 ? -1.408 -2.856 15.401 1.00 81.50 122 PHE A N 1
ATOM 949 C CA . PHE A 1 122 ? -2.453 -2.007 15.980 1.00 81.50 122 PHE A CA 1
ATOM 950 C C . PHE A 1 122 ? -3.639 -2.779 16.574 1.00 81.50 122 PHE A C 1
ATOM 952 O O . PHE A 1 122 ? -4.600 -2.155 17.025 1.00 81.50 122 PHE A O 1
ATOM 959 N N . GLY A 1 123 ? -3.594 -4.114 16.579 1.00 78.69 123 GLY A N 1
ATOM 960 C CA . GLY A 1 123 ? -4.693 -4.959 17.040 1.00 78.69 123 GLY A CA 1
ATOM 961 C C . GLY A 1 123 ? -5.918 -4.907 16.126 1.00 78.69 123 GLY A C 1
ATOM 962 O O . GLY A 1 123 ? -7.021 -5.216 16.565 1.00 78.69 123 GLY A O 1
ATOM 963 N N . VAL A 1 124 ? -5.758 -4.489 14.865 1.00 80.06 124 VAL A N 1
ATOM 964 C CA . VAL A 1 124 ? -6.862 -4.454 13.903 1.00 80.06 124 VAL A CA 1
ATOM 965 C C . VAL A 1 124 ? -7.086 -5.863 13.369 1.00 80.06 124 VAL A C 1
ATOM 967 O O . VAL A 1 124 ? -6.194 -6.460 12.765 1.00 80.06 124 VAL A O 1
ATOM 970 N N . THR A 1 125 ? -8.297 -6.390 13.555 1.00 77.06 125 THR A N 1
ATOM 971 C CA . THR A 1 125 ? -8.691 -7.690 13.007 1.00 77.06 125 THR A CA 1
ATOM 972 C C . THR A 1 125 ? -8.676 -7.644 11.483 1.00 77.06 125 THR A C 1
ATOM 974 O O . THR A 1 125 ? -9.398 -6.863 10.857 1.00 77.06 125 THR A O 1
ATOM 977 N N . VAL A 1 126 ? -7.856 -8.495 10.875 1.00 80.56 126 VAL A N 1
ATOM 978 C CA . VAL A 1 126 ? -7.705 -8.567 9.422 1.00 80.56 126 VAL A CA 1
ATOM 979 C C . VAL A 1 126 ? -8.836 -9.430 8.870 1.00 80.56 126 VAL A C 1
ATOM 981 O O . VAL A 1 126 ? -8.895 -10.630 9.119 1.00 80.56 126 VAL A O 1
ATOM 984 N N . GLY A 1 127 ? -9.768 -8.807 8.151 1.00 80.25 127 GLY A N 1
ATOM 985 C CA . GLY A 1 127 ? -10.896 -9.511 7.544 1.00 80.25 127 GLY A CA 1
ATOM 986 C C . GLY A 1 127 ? -10.503 -10.320 6.304 1.00 80.25 127 GLY A C 1
ATOM 987 O O . GLY A 1 127 ? -9.514 -10.018 5.635 1.00 80.25 127 GLY A O 1
ATOM 988 N N . VAL A 1 128 ? -11.346 -11.294 5.946 1.00 83.00 128 VAL A N 1
ATOM 989 C CA . VAL A 1 128 ? -11.183 -12.153 4.754 1.00 83.00 128 VAL A CA 1
ATOM 990 C C . VAL A 1 128 ? -11.009 -11.332 3.472 1.00 83.00 128 VAL A C 1
ATOM 992 O O . VAL A 1 128 ? -10.202 -11.685 2.617 1.00 83.00 128 VAL A O 1
ATOM 995 N N . LEU A 1 129 ? -11.715 -10.202 3.362 1.00 82.62 129 LEU A N 1
ATOM 996 C CA . LEU A 1 129 ? -11.615 -9.307 2.211 1.00 82.62 129 LEU A CA 1
ATOM 997 C C . LEU A 1 129 ? -10.199 -8.744 2.038 1.00 82.62 129 LEU A C 1
ATOM 999 O O . LEU A 1 129 ? -9.678 -8.768 0.932 1.00 82.62 129 LEU A O 1
ATOM 1003 N N . ILE A 1 130 ? -9.555 -8.295 3.123 1.00 83.44 130 ILE A N 1
ATOM 1004 C CA . ILE A 1 130 ? -8.191 -7.746 3.068 1.00 83.44 130 ILE A CA 1
ATOM 1005 C C . ILE A 1 130 ? -7.220 -8.827 2.593 1.00 83.44 130 ILE A C 1
ATOM 1007 O O . ILE A 1 130 ? -6.428 -8.581 1.689 1.00 83.44 130 ILE A O 1
ATOM 1011 N N . LEU A 1 131 ? -7.320 -10.035 3.157 1.00 86.50 131 LEU A N 1
ATOM 1012 C CA . LEU A 1 131 ? -6.462 -11.163 2.784 1.00 86.50 131 LEU A CA 1
ATOM 1013 C C . LEU A 1 131 ? -6.613 -11.529 1.307 1.00 86.50 131 LEU A C 1
ATOM 1015 O O . LEU A 1 131 ? -5.612 -11.680 0.604 1.00 86.50 131 LEU A O 1
ATOM 1019 N N . LYS A 1 132 ? -7.858 -11.637 0.831 1.00 88.38 132 LYS A N 1
ATOM 1020 C CA . LYS A 1 132 ? -8.152 -11.939 -0.569 1.00 88.38 132 LYS A CA 1
ATOM 1021 C C . LYS A 1 132 ? -7.634 -10.835 -1.493 1.00 88.38 132 LYS A C 1
ATOM 1023 O O . LYS A 1 132 ? -6.849 -11.125 -2.390 1.00 88.38 132 LYS A O 1
ATOM 1028 N N . SER A 1 133 ? -7.991 -9.577 -1.231 1.00 88.19 133 SER A N 1
ATOM 1029 C CA . SER A 1 133 ? -7.585 -8.443 -2.067 1.00 88.19 133 SER A CA 1
ATOM 1030 C C . SER A 1 133 ? -6.070 -8.248 -2.097 1.00 88.19 133 SER A C 1
ATOM 1032 O O . SER A 1 133 ? -5.511 -8.006 -3.160 1.00 88.19 133 SER A O 1
ATOM 1034 N N . PHE A 1 134 ? -5.372 -8.384 -0.966 1.00 90.69 134 PHE A N 1
ATOM 1035 C CA . PHE A 1 134 ? -3.910 -8.268 -0.943 1.00 90.69 134 PHE A CA 1
ATOM 1036 C C . PHE A 1 134 ? -3.231 -9.419 -1.684 1.00 90.69 134 PHE A C 1
ATOM 1038 O O . PHE A 1 134 ? -2.222 -9.193 -2.347 1.00 90.69 134 PHE A O 1
ATOM 1045 N N . SER A 1 135 ? -3.800 -10.626 -1.636 1.00 89.94 135 SER A N 1
ATOM 1046 C CA . SER A 1 135 ? -3.293 -11.757 -2.422 1.00 89.94 135 SER A CA 1
ATOM 1047 C C . SER A 1 135 ? -3.466 -11.515 -3.923 1.00 89.94 135 SER A C 1
ATOM 1049 O O . SER A 1 135 ? -2.518 -11.691 -4.681 1.00 89.94 135 SER A O 1
ATOM 1051 N N . GLU A 1 136 ? -4.638 -11.040 -4.354 1.00 92.00 136 GLU A N 1
ATOM 1052 C CA . GLU A 1 136 ? -4.902 -10.682 -5.756 1.00 92.00 136 GLU A CA 1
ATOM 1053 C C . GLU A 1 136 ? -3.956 -9.578 -6.254 1.00 92.00 136 GLU A C 1
ATOM 1055 O O . GLU A 1 136 ? -3.381 -9.689 -7.338 1.00 92.00 136 GLU A O 1
ATOM 1060 N N . LEU A 1 137 ? -3.736 -8.535 -5.446 1.00 90.06 137 LEU A N 1
ATOM 1061 C CA . LEU A 1 137 ? -2.793 -7.460 -5.766 1.00 90.06 137 LEU A CA 1
ATOM 1062 C C . LEU A 1 137 ? -1.350 -7.966 -5.882 1.00 90.06 137 LEU A C 1
ATOM 1064 O O . LEU A 1 137 ? -0.616 -7.525 -6.770 1.00 90.06 137 LEU A O 1
ATOM 1068 N N . ASP A 1 138 ? -0.937 -8.900 -5.025 1.00 91.38 138 ASP A N 1
ATOM 1069 C CA . ASP A 1 138 ? 0.385 -9.517 -5.124 1.00 91.38 138 ASP A CA 1
ATOM 1070 C C . ASP A 1 138 ? 0.528 -10.396 -6.371 1.00 91.38 138 ASP A C 1
ATOM 1072 O O . ASP A 1 138 ? 1.583 -10.373 -7.006 1.00 91.38 138 ASP A O 1
ATOM 1076 N N . GLU A 1 139 ? -0.514 -11.119 -6.781 1.00 92.44 139 GLU A N 1
ATOM 1077 C CA . GLU A 1 139 ? -0.494 -11.877 -8.037 1.00 92.44 139 GLU A CA 1
ATOM 1078 C C . GLU A 1 139 ? -0.391 -10.956 -9.259 1.00 92.44 139 GLU A C 1
ATOM 1080 O O . GLU A 1 139 ? 0.427 -11.202 -10.153 1.00 92.44 139 GLU A O 1
ATOM 1085 N N . ILE A 1 140 ? -1.115 -9.830 -9.267 1.00 91.12 140 ILE A N 1
ATOM 1086 C CA . ILE A 1 140 ? -0.960 -8.798 -10.303 1.00 91.12 140 ILE A CA 1
ATOM 1087 C C . ILE A 1 140 ? 0.486 -8.289 -10.312 1.00 91.12 140 ILE A C 1
ATOM 1089 O O . ILE A 1 140 ? 1.135 -8.309 -11.361 1.00 91.12 140 ILE A O 1
ATOM 1093 N N . ARG A 1 141 ? 1.039 -7.925 -9.148 1.00 88.75 141 ARG A N 1
ATOM 1094 C CA . ARG A 1 141 ? 2.425 -7.447 -9.009 1.00 88.75 141 ARG A CA 1
ATOM 1095 C C . ARG A 1 141 ? 3.446 -8.458 -9.540 1.00 88.75 141 ARG A C 1
ATOM 1097 O O . ARG A 1 141 ? 4.382 -8.076 -10.252 1.00 88.75 141 ARG A O 1
ATOM 1104 N N . LYS A 1 142 ? 3.283 -9.749 -9.228 1.00 89.88 142 LYS A N 1
ATOM 1105 C CA . LYS A 1 142 ? 4.144 -10.833 -9.735 1.00 89.88 142 LYS A CA 1
ATOM 1106 C C . LYS A 1 142 ? 4.016 -10.986 -11.249 1.00 89.88 142 LYS A C 1
ATOM 1108 O O . LYS A 1 142 ? 5.033 -11.117 -11.935 1.00 89.88 142 LYS A O 1
ATOM 1113 N N . SER A 1 143 ? 2.794 -10.928 -11.780 1.00 90.25 143 SER A N 1
ATOM 1114 C CA . SER A 1 143 ? 2.537 -11.022 -13.221 1.00 90.25 143 SER A CA 1
ATOM 1115 C C . SER A 1 143 ? 3.189 -9.866 -13.991 1.00 90.25 143 SER A C 1
ATOM 1117 O O . SER A 1 143 ? 3.874 -10.097 -14.991 1.00 90.25 143 SER A O 1
ATOM 1119 N N . ASP A 1 144 ? 3.096 -8.642 -13.467 1.00 88.50 144 ASP A N 1
ATOM 1120 C CA . ASP A 1 144 ? 3.742 -7.456 -14.023 1.00 88.50 144 ASP A CA 1
ATOM 1121 C C . ASP A 1 144 ? 5.261 -7.555 -13.964 1.00 88.50 144 ASP A C 1
ATOM 1123 O O . ASP A 1 144 ? 5.947 -7.268 -14.948 1.00 88.50 144 ASP A O 1
ATOM 1127 N N . SER A 1 145 ? 5.797 -8.030 -12.841 1.00 86.81 145 SER A N 1
ATOM 1128 C CA . SER A 1 145 ? 7.234 -8.264 -12.679 1.00 86.81 145 SER A CA 1
ATOM 1129 C C . SER A 1 145 ? 7.752 -9.279 -13.699 1.00 86.81 145 SER A C 1
ATOM 1131 O O . SER A 1 145 ? 8.764 -9.033 -14.361 1.00 86.81 145 SER A O 1
ATOM 1133 N N . LYS A 1 146 ? 7.019 -10.383 -13.905 1.00 89.88 146 LYS A N 1
ATOM 1134 C CA . LYS A 1 146 ? 7.321 -11.380 -14.940 1.00 89.88 146 LYS A CA 1
ATOM 1135 C C . LYS A 1 146 ? 7.257 -10.756 -16.331 1.00 89.88 146 LYS A C 1
ATOM 1137 O O . LYS A 1 146 ? 8.196 -10.898 -17.104 1.00 89.88 146 LYS A O 1
ATOM 1142 N N . ARG A 1 147 ? 6.209 -9.992 -16.643 1.00 87.06 147 ARG A N 1
ATOM 1143 C CA . ARG A 1 147 ? 6.075 -9.283 -17.925 1.00 87.06 147 ARG A CA 1
ATOM 1144 C C . ARG A 1 147 ? 7.244 -8.328 -18.177 1.00 87.06 147 ARG A C 1
ATOM 1146 O O . ARG A 1 147 ? 7.772 -8.289 -19.285 1.00 87.06 147 ARG A O 1
ATOM 1153 N N . HIS A 1 148 ? 7.675 -7.576 -17.168 1.00 84.31 148 HIS A N 1
ATOM 1154 C CA . HIS A 1 148 ? 8.794 -6.639 -17.275 1.00 84.31 148 HIS A CA 1
ATOM 1155 C C . HIS A 1 148 ? 10.165 -7.318 -17.368 1.00 84.31 148 HIS A C 1
ATOM 1157 O O . HIS A 1 148 ? 11.096 -6.734 -17.936 1.00 84.31 148 HIS A O 1
ATOM 1163 N N . SER A 1 149 ? 10.316 -8.536 -16.842 1.00 85.62 149 SER A N 1
ATOM 1164 C CA . SER A 1 149 ? 11.567 -9.287 -16.947 1.00 85.62 149 SER A CA 1
ATOM 1165 C C . SER A 1 149 ? 11.787 -9.864 -18.353 1.00 85.62 149 SER A C 1
ATOM 1167 O O . SER A 1 149 ? 12.950 -9.994 -18.760 1.00 85.62 149 SER A O 1
ATOM 1169 N N . LEU A 1 150 ? 10.709 -10.094 -19.121 1.00 88.75 150 LEU A N 1
ATOM 1170 C CA . LEU A 1 150 ? 10.751 -10.600 -20.496 1.00 88.75 150 LEU A CA 1
ATOM 1171 C C . LEU A 1 150 ? 11.562 -9.697 -21.437 1.00 88.75 150 LEU A C 1
ATOM 1173 O O . LEU A 1 150 ? 11.443 -8.467 -21.460 1.00 88.75 150 LEU A O 1
ATOM 1177 N N . THR A 1 151 ? 12.360 -10.331 -22.295 1.00 81.50 151 THR A N 1
ATOM 1178 C CA . THR A 1 151 ? 13.183 -9.663 -23.317 1.00 81.50 151 THR A CA 1
ATOM 1179 C C . THR A 1 151 ? 12.335 -8.883 -24.323 1.00 81.50 151 THR A C 1
ATOM 1181 O O . THR A 1 151 ? 12.697 -7.762 -24.690 1.00 81.50 151 THR A O 1
ATOM 1184 N N . VAL A 1 152 ? 11.167 -9.424 -24.686 1.00 83.44 152 VAL A N 1
ATOM 1185 C CA . VAL A 1 152 ? 10.186 -8.804 -25.591 1.00 83.44 152 VAL A CA 1
ATOM 1186 C C . VAL A 1 152 ? 9.692 -7.459 -25.051 1.00 83.44 152 VAL A C 1
ATOM 1188 O O . VAL A 1 152 ? 9.591 -6.501 -25.809 1.00 83.44 152 VAL A O 1
ATOM 1191 N N . ALA A 1 153 ? 9.473 -7.331 -23.738 1.00 77.25 153 ALA A N 1
ATOM 1192 C CA . ALA A 1 153 ? 9.085 -6.062 -23.116 1.00 77.25 153 ALA A CA 1
ATOM 1193 C C . ALA A 1 153 ? 10.268 -5.078 -22.983 1.00 77.25 153 ALA A C 1
ATOM 1195 O O . ALA A 1 153 ? 10.098 -3.856 -23.058 1.00 77.25 153 ALA A O 1
ATOM 1196 N N . LYS A 1 154 ? 11.496 -5.590 -22.817 1.00 83.00 154 LYS A N 1
ATOM 1197 C CA . LYS A 1 154 ? 12.719 -4.778 -22.679 1.00 83.00 154 LYS A CA 1
ATOM 1198 C C . LYS A 1 154 ? 13.176 -4.145 -23.997 1.00 83.00 154 LYS A C 1
ATOM 1200 O O . LYS A 1 154 ? 13.714 -3.034 -23.977 1.00 83.00 154 LYS A O 1
ATOM 1205 N N . ALA A 1 155 ? 12.970 -4.807 -25.136 1.00 82.38 155 ALA A N 1
ATOM 1206 C CA . ALA A 1 155 ? 13.442 -4.327 -26.437 1.00 82.38 155 ALA A CA 1
ATOM 1207 C C . ALA A 1 155 ? 12.801 -2.985 -26.880 1.00 82.38 155 ALA A C 1
ATOM 1209 O O . ALA A 1 155 ? 13.552 -2.054 -27.194 1.00 82.38 155 ALA A O 1
ATOM 1210 N N . PRO A 1 156 ? 11.466 -2.792 -26.824 1.00 84.06 156 PRO A N 1
ATOM 1211 C CA . PRO A 1 156 ? 10.832 -1.500 -27.098 1.00 84.06 156 PRO A CA 1
ATOM 1212 C C . PRO A 1 156 ? 11.299 -0.392 -26.147 1.00 84.06 156 PRO A C 1
ATOM 1214 O O . PRO A 1 156 ? 11.575 0.728 -26.583 1.00 84.06 156 PRO A O 1
ATOM 1217 N N . ARG A 1 157 ? 11.467 -0.703 -24.851 1.00 81.38 157 ARG A N 1
ATOM 1218 C CA . ARG A 1 157 ? 11.960 0.260 -23.851 1.00 81.38 157 ARG A CA 1
ATOM 1219 C C . ARG A 1 157 ? 13.361 0.760 -24.201 1.00 81.38 157 ARG A C 1
ATOM 1221 O O . ARG A 1 157 ? 13.595 1.968 -24.165 1.00 81.38 157 ARG A O 1
ATOM 1228 N N . LYS A 1 158 ? 14.274 -0.141 -24.585 1.00 85.00 158 LYS A N 1
ATOM 1229 C CA . LYS A 1 158 ? 15.629 0.225 -25.032 1.00 85.00 158 LYS A CA 1
ATOM 1230 C C . LYS A 1 158 ? 15.591 1.118 -26.276 1.00 85.00 158 LYS A C 1
ATOM 1232 O O . LYS A 1 158 ? 16.254 2.153 -26.284 1.00 85.00 158 LYS A O 1
ATOM 1237 N N . LYS A 1 159 ? 14.765 0.785 -27.277 1.00 88.19 159 LYS A N 1
ATOM 1238 C CA . LYS A 1 159 ? 14.589 1.612 -28.488 1.00 88.19 159 LYS A CA 1
ATOM 1239 C C . LYS A 1 159 ? 14.075 3.020 -28.157 1.00 88.19 159 LYS A C 1
ATOM 1241 O O . LYS A 1 159 ? 14.629 4.004 -28.644 1.00 88.19 159 LYS A O 1
ATOM 1246 N N . ARG A 1 160 ? 13.074 3.141 -27.275 1.00 86.81 160 ARG A N 1
ATOM 1247 C CA . ARG A 1 160 ? 12.526 4.442 -26.848 1.00 86.81 160 ARG A CA 1
ATOM 1248 C C . ARG A 1 160 ? 13.560 5.295 -26.108 1.00 86.81 160 ARG A C 1
ATOM 1250 O O . ARG A 1 160 ? 13.657 6.492 -26.361 1.00 86.81 160 ARG A O 1
ATOM 1257 N N . LEU A 1 161 ? 14.354 4.683 -25.227 1.00 87.56 161 LEU A N 1
ATOM 1258 C CA . LEU A 1 161 ? 15.434 5.372 -24.512 1.00 87.56 161 LEU A CA 1
ATOM 1259 C C . LEU A 1 161 ? 16.544 5.838 -25.460 1.00 87.56 161 LEU A C 1
ATOM 1261 O O . LEU A 1 161 ? 17.006 6.968 -25.333 1.00 87.56 161 LEU A O 1
ATOM 1265 N N . ALA A 1 162 ? 16.936 5.008 -26.430 1.00 89.81 162 ALA A N 1
ATOM 1266 C CA . ALA A 1 162 ? 17.913 5.386 -27.449 1.00 89.81 162 ALA A CA 1
ATOM 1267 C C . ALA A 1 162 ? 17.419 6.574 -28.291 1.00 89.81 162 ALA A C 1
ATOM 1269 O O . ALA A 1 162 ? 18.164 7.534 -28.486 1.00 89.81 162 ALA A O 1
ATOM 1270 N N . LYS A 1 163 ? 16.141 6.566 -28.704 1.00 89.88 163 LYS A N 1
ATOM 1271 C CA . LYS A 1 163 ? 15.518 7.700 -29.405 1.00 89.88 163 LYS A CA 1
ATOM 1272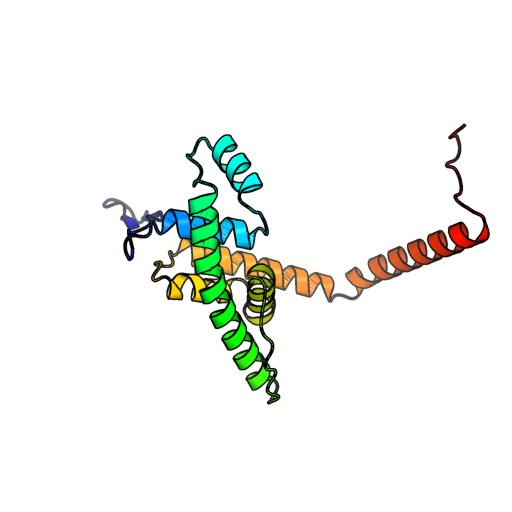 C C . LYS A 1 163 ? 15.542 8.971 -28.551 1.00 89.88 163 LYS A C 1
ATOM 1274 O O . LYS A 1 163 ? 15.957 10.010 -29.046 1.00 89.88 163 LYS A O 1
ATOM 1279 N N . LYS A 1 164 ? 15.176 8.887 -27.265 1.00 89.19 164 LYS A N 1
ATOM 1280 C CA . LYS A 1 164 ? 15.211 10.039 -26.346 1.00 89.19 164 LYS A CA 1
ATOM 1281 C C . LYS A 1 164 ? 16.623 10.604 -26.174 1.00 89.19 164 LYS A C 1
ATOM 1283 O O . LYS A 1 164 ? 16.797 11.811 -26.259 1.00 89.19 164 LYS A O 1
ATOM 1288 N N . LYS A 1 165 ? 17.636 9.745 -26.008 1.00 89.81 165 LYS A N 1
ATOM 1289 C CA . LYS A 1 165 ? 19.043 10.176 -25.948 1.00 89.81 165 LYS A CA 1
ATOM 1290 C C . LYS A 1 165 ? 19.491 10.870 -27.236 1.00 89.81 165 LYS A C 1
ATOM 1292 O O . LYS A 1 165 ? 20.203 11.863 -27.161 1.00 89.81 165 LYS A O 1
ATOM 1297 N N . LYS A 1 166 ? 19.069 10.367 -28.403 1.00 88.62 166 LYS A N 1
ATOM 1298 C CA . LYS A 1 166 ? 19.361 11.000 -29.696 1.00 88.62 166 LYS A CA 1
ATOM 1299 C C . LYS A 1 166 ? 18.711 12.383 -29.803 1.00 88.62 166 LYS A C 1
ATOM 1301 O O . LYS A 1 166 ? 19.395 13.314 -30.193 1.00 88.62 166 LYS A O 1
ATOM 1306 N N . MET A 1 167 ? 17.443 12.522 -29.405 1.00 85.50 167 MET A N 1
ATOM 1307 C CA . MET A 1 167 ? 16.749 13.820 -29.406 1.00 85.50 167 MET A CA 1
ATOM 1308 C C . MET A 1 167 ? 17.449 14.836 -28.498 1.00 85.50 167 MET A C 1
ATOM 1310 O O . MET A 1 167 ? 17.806 15.899 -28.978 1.00 85.50 167 MET A O 1
ATOM 1314 N N . ILE A 1 168 ? 17.774 14.463 -27.253 1.00 87.44 168 ILE A N 1
ATOM 1315 C CA . ILE A 1 168 ? 18.513 15.340 -26.324 1.00 87.44 168 ILE A CA 1
ATOM 1316 C C . ILE A 1 168 ? 19.876 15.745 -26.906 1.00 87.44 168 ILE A C 1
ATOM 1318 O O . ILE A 1 168 ? 20.290 16.894 -26.806 1.00 87.44 168 ILE A O 1
ATOM 1322 N N . LYS A 1 169 ? 20.594 14.805 -27.537 1.00 89.25 169 LYS A N 1
ATOM 1323 C CA . LYS A 1 169 ? 21.886 15.096 -28.176 1.00 89.25 169 LYS A CA 1
ATOM 1324 C C . LYS A 1 169 ? 21.746 16.072 -29.348 1.00 89.25 169 LYS A C 1
ATOM 1326 O O . LYS A 1 169 ? 22.655 16.865 -29.561 1.00 89.25 169 LYS A O 1
ATOM 1331 N N . ASN A 1 170 ? 20.656 15.986 -30.106 1.00 85.81 170 ASN A N 1
ATOM 1332 C CA . ASN A 1 170 ? 20.374 16.906 -31.202 1.00 85.81 170 ASN A CA 1
ATOM 1333 C C . ASN A 1 170 ? 19.983 18.289 -30.661 1.00 85.81 170 ASN A C 1
ATOM 1335 O O . ASN A 1 170 ? 20.567 19.273 -31.093 1.00 85.81 170 ASN A O 1
ATOM 1339 N N . GLU A 1 171 ? 19.111 18.358 -29.650 1.00 87.00 171 GLU A N 1
ATOM 1340 C CA . GLU A 1 171 ? 18.732 19.612 -28.975 1.00 87.00 171 GLU A CA 1
ATOM 1341 C C . GLU A 1 171 ? 19.951 20.360 -28.411 1.00 87.00 171 GLU A C 1
ATOM 1343 O O . GLU A 1 171 ? 20.069 21.569 -28.579 1.00 87.00 171 GLU A O 1
ATOM 1348 N N . LEU A 1 172 ? 20.903 19.645 -27.798 1.00 87.69 172 LEU A N 1
ATOM 1349 C CA . LEU A 1 172 ? 22.147 20.238 -27.286 1.00 87.69 172 LEU A CA 1
ATOM 1350 C C . LEU A 1 172 ? 23.071 20.790 -28.383 1.00 87.69 172 LEU A C 1
ATOM 1352 O O . LEU A 1 172 ? 23.913 21.633 -28.090 1.00 87.69 172 LEU A O 1
ATOM 1356 N N . LYS A 1 173 ? 22.974 20.282 -29.615 1.00 87.25 173 LYS A N 1
ATOM 1357 C CA . LYS A 1 173 ? 23.844 20.679 -30.732 1.00 87.25 173 LYS A CA 1
ATOM 1358 C C . LYS A 1 173 ? 23.234 21.766 -31.607 1.00 87.25 173 LYS A C 1
ATOM 1360 O O . LYS A 1 173 ? 23.953 22.648 -32.056 1.00 87.25 173 LYS A O 1
ATOM 1365 N N . GLU A 1 174 ? 21.945 21.645 -31.893 1.00 86.94 174 GLU A N 1
ATOM 1366 C CA . GLU A 1 174 ? 21.236 22.417 -32.920 1.00 86.94 174 GLU A CA 1
ATOM 1367 C C . GLU A 1 174 ? 20.212 23.388 -32.307 1.00 86.94 174 GLU A C 1
ATOM 1369 O O . GLU A 1 174 ? 19.626 24.195 -33.022 1.00 86.94 174 GLU A O 1
ATOM 1374 N N . GLY A 1 175 ? 20.013 23.344 -30.984 1.00 78.94 175 GLY A N 1
ATOM 1375 C CA . GLY A 1 175 ? 18.964 24.090 -30.294 1.00 78.94 175 GLY A CA 1
ATOM 1376 C C . GLY A 1 175 ? 17.610 23.378 -30.347 1.00 78.94 175 GLY A C 1
ATOM 1377 O O . GLY A 1 175 ? 17.474 22.261 -30.853 1.00 78.94 175 GLY A O 1
ATOM 1378 N N . VAL A 1 176 ? 16.582 24.006 -29.774 1.00 76.81 176 VAL A N 1
ATOM 1379 C CA . VAL A 1 176 ? 15.228 23.438 -29.764 1.00 76.81 176 VAL A CA 1
ATOM 1380 C C . VAL A 1 176 ? 14.665 23.509 -31.184 1.00 76.81 176 VAL A C 1
ATOM 1382 O O . VAL A 1 176 ? 14.496 24.593 -31.733 1.00 76.81 176 VAL A O 1
ATOM 1385 N N . SER A 1 177 ? 14.394 22.357 -31.795 1.00 70.00 177 SER A N 1
ATOM 1386 C CA . SER A 1 177 ? 13.805 22.313 -33.133 1.00 70.00 177 SER A CA 1
ATOM 1387 C C . SER A 1 177 ? 12.301 22.585 -33.034 1.00 70.00 177 SER A C 1
ATOM 1389 O O . SER A 1 177 ? 11.588 21.859 -32.334 1.00 70.00 177 SER A O 1
ATOM 1391 N N . TYR A 1 178 ? 11.822 23.641 -33.697 1.00 74.81 178 TYR A N 1
ATOM 1392 C CA . TYR A 1 178 ? 10.395 23.964 -33.766 1.00 74.81 178 TYR A CA 1
ATOM 1393 C C . TYR A 1 178 ? 9.630 22.874 -34.514 1.00 74.81 178 TYR A C 1
ATOM 1395 O O . TYR A 1 178 ? 10.162 22.234 -35.429 1.00 74.81 178 TYR A O 1
ATOM 1403 N N . LYS A 1 179 ? 8.363 22.652 -34.149 1.00 72.31 179 LYS A N 1
ATOM 1404 C CA . LYS A 1 179 ? 7.528 21.753 -34.946 1.00 72.31 179 LYS A CA 1
ATOM 1405 C C . LYS A 1 179 ? 7.248 22.382 -36.303 1.00 72.31 179 LYS A C 1
ATOM 1407 O O . LYS A 1 179 ? 7.076 23.591 -36.431 1.00 72.31 179 LYS A O 1
ATOM 1412 N N . THR A 1 180 ? 7.150 21.537 -37.321 1.00 74.06 180 THR A N 1
ATOM 1413 C CA . THR A 1 180 ? 6.730 21.954 -38.657 1.00 74.06 180 THR A CA 1
ATOM 1414 C C . THR A 1 180 ? 5.353 22.621 -38.574 1.00 74.06 180 THR A C 1
ATOM 1416 O O . THR A 1 180 ? 4.380 21.960 -38.218 1.00 74.06 180 THR A O 1
ATOM 1419 N N . GLY A 1 181 ? 5.287 23.920 -38.880 1.00 75.75 181 GLY A N 1
ATOM 1420 C CA . GLY A 1 181 ? 4.055 24.717 -38.841 1.00 75.75 181 GLY A CA 1
ATOM 1421 C C . GLY A 1 181 ? 3.814 25.528 -37.560 1.00 75.75 181 GLY A C 1
ATOM 1422 O O . GLY A 1 181 ? 2.761 26.141 -37.453 1.00 75.75 181 GLY A O 1
ATOM 1423 N N . GLU A 1 182 ? 4.747 25.557 -36.603 1.00 63.12 182 GLU A N 1
ATOM 1424 C CA . GLU A 1 182 ? 4.711 26.520 -35.490 1.00 63.12 182 GLU A CA 1
ATOM 1425 C C . GLU A 1 182 ? 5.458 27.810 -35.909 1.00 63.12 182 GLU A C 1
ATOM 1427 O O . GLU A 1 182 ? 6.656 27.939 -35.668 1.00 63.12 182 GLU A O 1
ATOM 1432 N N . PHE A 1 183 ? 4.746 28.730 -36.576 1.00 59.47 183 PHE A N 1
ATOM 1433 C CA . PHE A 1 183 ? 5.071 30.158 -36.744 1.00 59.47 183 PHE A CA 1
ATOM 1434 C C . PHE A 1 183 ? 3.794 30.981 -36.571 1.00 59.47 183 PHE A C 1
ATOM 1436 O O . PHE A 1 183 ? 2.737 30.511 -37.051 1.00 59.47 183 PHE A O 1
#